Protein AF-A0A972BDS5-F1 (afdb_monomer_lite)

Sequence (61 aa):
MKRAFIEIQVPSGVWQRFTECNAHPANLKTMLDAALRSQSWVTKARALDTQTGQILDMAFK

pLDDT: mean 94.39, std 4.51, range [66.31, 97.88]

Structure (mmCIF, N/CA/C/O backbone):
data_AF-A0A972BDS5-F1
#
_entry.id   AF-A0A972BDS5-F1
#
loop_
_atom_site.group_PDB
_atom_site.id
_atom_site.type_symbol
_atom_site.label_atom_id
_atom_site.label_alt_id
_atom_site.label_comp_id
_atom_site.label_asym_id
_atom_site.label_entity_id
_atom_site.label_seq_id
_atom_site.pdbx_PDB_ins_code
_atom_site.Cartn_x
_atom_site.Cartn_y
_atom_site.Cartn_z
_atom_site.occupancy
_atom_site.B_iso_or_equiv
_atom_site.auth_seq_id
_atom_site.auth_comp_id
_atom_site.auth_asym_id
_atom_site.auth_atom_id
_atom_site.pdbx_PDB_model_num
ATOM 1 N N . MET A 1 1 ? 6.101 1.580 -19.464 1.00 66.31 1 MET A N 1
ATOM 2 C CA . MET A 1 1 ? 6.093 2.245 -18.140 1.00 66.31 1 MET A CA 1
ATOM 3 C C . MET A 1 1 ? 5.767 1.202 -17.085 1.00 66.31 1 MET A C 1
ATOM 5 O O . MET A 1 1 ? 4.833 0.442 -17.312 1.00 66.31 1 MET A O 1
ATOM 9 N N . LYS A 1 2 ? 6.527 1.132 -15.985 1.00 88.00 2 LYS A N 1
ATOM 10 C CA . LYS A 1 2 ? 6.220 0.213 -14.876 1.00 88.00 2 LYS A CA 1
ATOM 11 C C . LYS A 1 2 ? 4.952 0.672 -14.151 1.00 88.00 2 LYS A C 1
ATOM 13 O O . LYS A 1 2 ? 4.723 1.877 -14.019 1.00 88.00 2 LYS A O 1
ATOM 18 N N . ARG A 1 3 ? 4.131 -0.275 -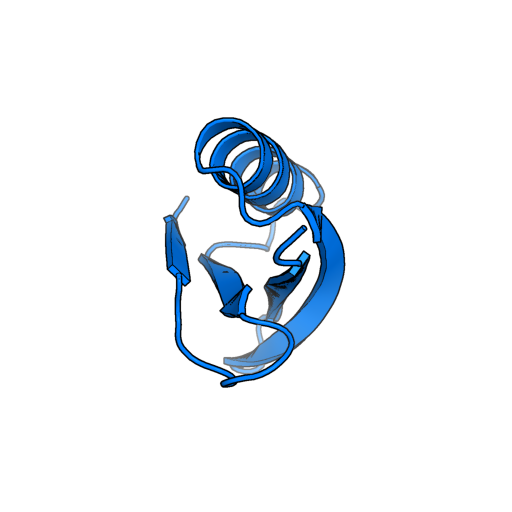13.705 1.00 96.25 3 ARG A N 1
ATOM 19 C CA . ARG A 1 3 ? 2.891 -0.012 -12.965 1.00 96.25 3 ARG A CA 1
ATOM 20 C C . ARG A 1 3 ? 2.946 -0.658 -11.592 1.00 96.25 3 ARG A C 1
ATOM 22 O O . ARG A 1 3 ? 3.640 -1.662 -11.418 1.00 96.25 3 ARG A O 1
ATOM 29 N N . ALA A 1 4 ? 2.194 -0.096 -10.656 1.00 97.50 4 ALA A N 1
ATOM 30 C CA . ALA A 1 4 ? 2.094 -0.580 -9.295 1.00 97.50 4 ALA A CA 1
ATOM 31 C C . ALA A 1 4 ? 0.635 -0.719 -8.848 1.00 97.50 4 ALA A C 1
ATOM 33 O O . ALA A 1 4 ? -0.193 0.147 -9.136 1.00 97.50 4 ALA A O 1
ATOM 34 N N . PHE A 1 5 ? 0.341 -1.783 -8.104 1.00 97.88 5 PHE A N 1
ATOM 35 C CA . PHE A 1 5 ? -0.888 -1.891 -7.329 1.00 97.88 5 PHE A CA 1
ATOM 36 C C . PHE A 1 5 ? -0.689 -1.232 -5.976 1.00 97.88 5 PHE A C 1
ATOM 38 O O . PHE A 1 5 ? 0.285 -1.513 -5.284 1.00 97.88 5 PHE A O 1
ATOM 45 N N . ILE A 1 6 ? -1.636 -0.391 -5.589 1.00 97.50 6 ILE A N 1
ATOM 46 C CA . ILE A 1 6 ? -1.724 0.128 -4.233 1.00 97.50 6 ILE A CA 1
ATOM 47 C C . ILE A 1 6 ? -2.702 -0.749 -3.476 1.00 97.50 6 ILE A C 1
ATOM 49 O O . ILE A 1 6 ? -3.842 -0.935 -3.906 1.00 97.50 6 ILE A O 1
ATOM 53 N N . GLU A 1 7 ? -2.258 -1.277 -2.348 1.00 97.75 7 GLU A N 1
ATOM 54 C CA . GLU A 1 7 ? -3.070 -2.084 -1.452 1.00 97.75 7 GLU A CA 1
ATOM 55 C C . GLU A 1 7 ? -3.143 -1.435 -0.077 1.00 97.75 7 GLU A C 1
ATOM 57 O O . GLU A 1 7 ? -2.180 -0.826 0.385 1.00 97.75 7 GLU A O 1
ATOM 62 N N . ILE A 1 8 ? -4.282 -1.597 0.586 1.00 96.94 8 ILE A N 1
ATOM 63 C CA . ILE A 1 8 ? -4.508 -1.170 1.967 1.00 96.94 8 ILE A CA 1
ATOM 64 C C . ILE A 1 8 ? -4.698 -2.395 2.850 1.00 96.94 8 ILE A C 1
ATOM 66 O O . ILE A 1 8 ? -5.275 -3.396 2.415 1.00 96.94 8 ILE A O 1
ATOM 70 N N . GLN A 1 9 ? -4.215 -2.323 4.088 1.00 96.25 9 GLN A N 1
ATOM 71 C CA . GLN A 1 9 ? -4.483 -3.365 5.070 1.00 96.25 9 GLN A CA 1
ATOM 72 C C . GLN A 1 9 ? -5.832 -3.093 5.741 1.00 96.25 9 GLN A C 1
ATOM 74 O O . GLN A 1 9 ? -6.014 -2.058 6.386 1.00 96.25 9 GLN A O 1
ATOM 79 N N . VAL A 1 10 ? -6.778 -4.019 5.588 1.00 93.00 10 VAL A N 1
ATOM 80 C CA . VAL A 1 10 ? -8.067 -3.963 6.2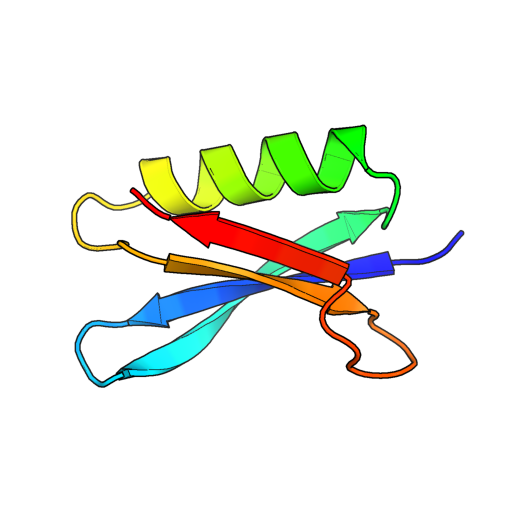90 1.00 93.00 10 VAL A CA 1
ATOM 81 C C . VAL A 1 10 ? -7.916 -4.414 7.749 1.00 93.00 10 VAL A C 1
ATOM 83 O O . VAL A 1 10 ? -6.939 -5.092 8.073 1.00 93.00 10 VAL A O 1
ATOM 86 N N . PRO A 1 11 ? -8.868 -4.092 8.650 1.00 90.25 11 PRO A N 1
ATOM 87 C CA . PRO A 1 11 ? -8.755 -4.431 10.073 1.00 90.25 11 PRO A CA 1
ATOM 88 C C . PRO A 1 11 ? -8.578 -5.928 10.362 1.00 90.25 11 PRO A C 1
ATOM 90 O O . PRO A 1 11 ? -7.973 -6.289 11.365 1.00 90.25 11 PRO A O 1
ATOM 93 N N . SER A 1 12 ? -9.045 -6.807 9.468 1.00 92.12 12 SER A N 1
ATOM 94 C CA . SER A 1 12 ? -8.819 -8.258 9.554 1.00 92.12 12 SER A CA 1
ATOM 95 C C . SER A 1 12 ? -7.380 -8.690 9.229 1.00 92.12 12 SER A C 1
ATOM 97 O O . SER A 1 12 ? -7.076 -9.879 9.255 1.00 92.12 12 SER A O 1
ATOM 99 N N . GLY A 1 13 ? -6.490 -7.752 8.894 1.00 90.75 13 GLY A N 1
ATOM 100 C CA . GLY A 1 13 ? -5.091 -7.999 8.543 1.00 90.75 13 GLY A CA 1
ATOM 101 C C . GLY A 1 13 ? -4.855 -8.346 7.071 1.00 90.75 13 GLY A C 1
ATOM 102 O O . GLY A 1 13 ? -3.700 -8.402 6.644 1.00 90.75 13 GLY A O 1
ATOM 103 N N . VAL A 1 14 ? -5.921 -8.532 6.288 1.00 95.44 14 VAL A N 1
ATOM 104 C CA . VAL A 1 14 ? -5.859 -8.846 4.854 1.00 95.44 14 VAL A CA 1
ATOM 105 C C . VAL A 1 14 ? -5.453 -7.609 4.049 1.00 95.44 14 VAL A C 1
ATOM 107 O O . VAL A 1 14 ? -5.834 -6.485 4.371 1.00 95.44 14 VAL A O 1
ATOM 110 N N . TRP A 1 15 ? -4.676 -7.814 2.987 1.00 96.06 15 TRP A N 1
ATOM 111 C CA . TRP A 1 15 ? -4.361 -6.768 2.018 1.00 96.06 15 TRP A CA 1
ATOM 112 C C . TRP A 1 15 ? -5.384 -6.777 0.891 1.00 96.06 15 TRP A C 1
ATOM 114 O O . TRP A 1 15 ? -5.654 -7.823 0.302 1.00 96.06 15 TRP A O 1
ATOM 124 N N . GLN A 1 16 ? -5.943 -5.611 0.589 1.00 95.44 16 GLN A N 1
ATOM 125 C CA . GLN A 1 16 ? -6.916 -5.444 -0.481 1.00 95.44 16 GLN A CA 1
ATOM 126 C C . GLN A 1 16 ? -6.433 -4.388 -1.470 1.00 95.44 16 GLN A C 1
ATOM 128 O O . GLN A 1 16 ? -5.965 -3.319 -1.071 1.00 95.44 16 GLN A O 1
ATOM 133 N N . ARG A 1 17 ? -6.595 -4.666 -2.768 1.00 95.62 17 ARG A N 1
ATOM 134 C CA . ARG A 1 17 ? -6.309 -3.701 -3.832 1.00 95.62 17 ARG A CA 1
ATOM 135 C C . ARG A 1 17 ? -7.215 -2.479 -3.703 1.00 95.62 17 ARG A C 1
ATOM 137 O O . ARG A 1 17 ? -8.436 -2.599 -3.683 1.00 95.62 17 ARG A O 1
ATOM 144 N N . PHE A 1 18 ? -6.585 -1.315 -3.643 1.00 94.56 18 PHE A N 1
ATOM 145 C CA . PHE A 1 18 ? -7.229 -0.011 -3.575 1.00 94.56 18 PHE A CA 1
ATOM 146 C C . PHE A 1 18 ? -7.247 0.664 -4.948 1.00 94.56 18 PHE A C 1
ATOM 148 O O . PHE A 1 18 ? -8.302 1.070 -5.423 1.00 94.56 18 PHE A O 1
ATOM 155 N N . THR A 1 19 ? -6.089 0.754 -5.607 1.00 95.69 19 THR A N 1
ATOM 156 C CA . THR A 1 19 ? -5.974 1.349 -6.947 1.00 95.69 19 THR A CA 1
ATOM 157 C C . THR A 1 19 ? -4.739 0.837 -7.692 1.00 95.69 19 THR A C 1
ATOM 159 O O . THR A 1 19 ? -3.958 0.045 -7.161 1.00 95.69 19 THR A O 1
ATOM 162 N N . GLU A 1 20 ? -4.557 1.288 -8.927 1.00 96.19 20 GLU A N 1
ATOM 163 C CA . GLU A 1 20 ? -3.376 1.056 -9.755 1.00 96.19 20 GLU A CA 1
ATOM 164 C C . GLU A 1 20 ? -2.813 2.403 -10.222 1.00 96.19 20 GLU A C 1
ATOM 166 O O . GLU A 1 20 ? -3.560 3.313 -10.586 1.00 96.19 20 GLU A O 1
ATOM 171 N N . CYS A 1 21 ? -1.491 2.544 -10.221 1.00 95.56 21 CYS A N 1
ATOM 172 C CA . CYS A 1 21 ? -0.830 3.750 -10.704 1.00 95.56 21 CYS A CA 1
ATOM 173 C C . CYS A 1 21 ? 0.494 3.440 -11.414 1.00 95.56 21 CYS A C 1
ATOM 175 O O . CYS A 1 21 ? 0.958 2.301 -11.483 1.00 95.56 21 CYS A O 1
ATOM 177 N N . ASN A 1 22 ? 1.111 4.468 -11.992 1.00 96.06 22 ASN A N 1
ATOM 178 C CA . ASN A 1 22 ? 2.463 4.360 -12.530 1.00 96.06 22 ASN A CA 1
ATOM 179 C C . ASN A 1 22 ? 3.469 4.229 -11.372 1.00 96.06 22 ASN A C 1
ATOM 181 O O . ASN A 1 22 ? 3.382 4.971 -10.397 1.00 96.06 22 ASN A O 1
ATOM 185 N N . ALA A 1 23 ? 4.449 3.335 -11.513 1.00 94.44 23 ALA A N 1
ATOM 186 C CA . ALA A 1 23 ? 5.450 3.032 -10.487 1.00 94.44 23 ALA A CA 1
ATOM 187 C C . ALA A 1 23 ? 6.520 4.128 -10.284 1.00 94.44 23 ALA A C 1
ATOM 189 O O . ALA A 1 23 ? 7.537 3.894 -9.637 1.00 94.44 23 ALA A O 1
ATOM 190 N N . HIS A 1 24 ? 6.332 5.322 -10.848 1.00 95.31 24 HIS A N 1
ATOM 191 C CA . HIS A 1 24 ? 7.184 6.470 -10.567 1.00 95.31 24 HIS A CA 1
ATOM 192 C C . HIS A 1 24 ? 7.051 6.883 -9.086 1.00 95.31 24 HIS A C 1
ATOM 194 O O . HIS A 1 24 ? 5.918 7.066 -8.629 1.00 95.31 24 HIS A O 1
ATOM 200 N N . PRO A 1 25 ? 8.154 7.114 -8.346 1.00 94.44 25 PRO A N 1
ATOM 201 C CA . PRO A 1 25 ? 8.122 7.360 -6.897 1.00 94.44 25 PRO A CA 1
ATOM 202 C C . PRO A 1 25 ? 7.147 8.460 -6.453 1.00 94.44 25 PRO A C 1
ATOM 204 O O . PRO A 1 25 ? 6.420 8.295 -5.478 1.00 94.44 25 PRO A O 1
ATOM 207 N N . ALA A 1 26 ? 7.060 9.558 -7.212 1.00 95.69 26 ALA A N 1
ATOM 208 C CA . ALA A 1 26 ? 6.114 10.639 -6.923 1.00 95.69 26 ALA A CA 1
ATOM 209 C C . ALA A 1 26 ? 4.644 10.172 -6.952 1.00 95.69 26 ALA A C 1
ATOM 211 O O . ALA A 1 26 ? 3.872 10.516 -6.062 1.00 95.69 26 ALA A O 1
ATOM 212 N N . ASN A 1 27 ? 4.271 9.341 -7.932 1.00 95.69 27 ASN A N 1
ATOM 213 C CA . ASN A 1 27 ? 2.911 8.812 -8.052 1.00 95.69 27 ASN A CA 1
ATOM 214 C C . ASN A 1 27 ? 2.609 7.800 -6.944 1.00 95.69 27 ASN A C 1
ATOM 216 O O . ASN A 1 27 ? 1.507 7.814 -6.398 1.00 95.69 27 ASN A O 1
ATOM 220 N N . LEU A 1 28 ? 3.583 6.949 -6.597 1.00 96.62 28 LEU A N 1
ATOM 221 C CA . LEU A 1 28 ? 3.450 5.999 -5.491 1.00 96.62 28 LEU A CA 1
ATOM 222 C C . LEU A 1 28 ? 3.157 6.735 -4.187 1.00 96.62 28 LEU A C 1
ATOM 224 O O . LEU A 1 28 ? 2.150 6.444 -3.546 1.00 96.62 28 LEU A O 1
ATOM 228 N N . LYS A 1 29 ? 3.967 7.747 -3.854 1.00 96.50 29 LYS A N 1
ATOM 229 C CA . LYS A 1 29 ? 3.774 8.546 -2.645 1.00 96.50 29 LYS A CA 1
ATOM 230 C C . LYS A 1 29 ? 2.392 9.201 -2.617 1.00 96.50 29 LYS A C 1
ATOM 232 O O . LYS A 1 29 ? 1.671 9.067 -1.632 1.00 96.50 29 LYS A O 1
ATOM 237 N N . THR A 1 30 ? 1.991 9.864 -3.705 1.00 96.38 30 THR A N 1
ATOM 238 C CA . THR A 1 30 ? 0.670 10.504 -3.793 1.00 96.38 30 THR A CA 1
ATOM 239 C C . THR A 1 30 ? -0.465 9.506 -3.570 1.00 96.38 30 THR A C 1
ATOM 241 O O . THR A 1 30 ? -1.409 9.812 -2.841 1.00 96.38 30 THR A O 1
ATOM 244 N N . MET A 1 31 ? -0.379 8.313 -4.164 1.00 97.00 31 MET A N 1
ATOM 245 C CA . MET A 1 31 ? -1.437 7.307 -4.056 1.00 97.00 31 MET A CA 1
ATOM 246 C C . MET A 1 31 ? -1.446 6.597 -2.701 1.00 97.00 31 MET A C 1
ATOM 248 O O . MET A 1 31 ? -2.523 6.315 -2.183 1.00 97.00 31 MET A O 1
ATOM 252 N N . LEU A 1 32 ? -0.282 6.360 -2.096 1.00 97.06 32 LEU A N 1
ATOM 253 C CA . LEU A 1 32 ? -0.164 5.832 -0.736 1.00 97.06 32 LEU A CA 1
ATOM 254 C C . LEU A 1 32 ? -0.753 6.810 0.289 1.00 97.06 32 LEU A C 1
ATOM 256 O O . LEU A 1 32 ? -1.606 6.423 1.087 1.00 97.06 32 LEU A O 1
ATOM 260 N N . ASP A 1 33 ? -0.391 8.092 0.207 1.00 96.06 33 ASP A N 1
ATOM 261 C CA . ASP A 1 33 ? -0.947 9.138 1.073 1.00 96.06 33 ASP A CA 1
ATOM 262 C C . ASP A 1 33 ? -2.465 9.295 0.867 1.00 96.06 33 ASP A C 1
ATOM 264 O O . ASP A 1 33 ? -3.207 9.599 1.804 1.00 96.06 33 ASP A O 1
ATOM 268 N N . ALA A 1 34 ? -2.954 9.136 -0.368 1.00 95.50 34 ALA A N 1
ATOM 269 C CA . ALA A 1 34 ? -4.385 9.147 -0.662 1.00 95.50 34 ALA A CA 1
ATOM 270 C C . ALA A 1 34 ? -5.092 7.922 -0.063 1.00 95.50 34 ALA A C 1
ATOM 272 O O . ALA A 1 34 ? -6.148 8.074 0.547 1.00 95.50 34 ALA A O 1
ATOM 273 N N . ALA A 1 35 ? -4.494 6.734 -0.165 1.00 95.31 35 ALA A N 1
ATOM 274 C CA . ALA A 1 35 ? -5.033 5.502 0.400 1.00 95.31 35 ALA A CA 1
ATOM 275 C C . ALA A 1 35 ? -5.167 5.590 1.931 1.00 95.31 35 ALA A C 1
ATOM 277 O O . ALA A 1 35 ? -6.240 5.304 2.462 1.00 95.31 35 ALA A O 1
ATOM 278 N N . LEU A 1 36 ? -4.138 6.089 2.627 1.00 95.25 36 LEU A N 1
ATOM 279 C CA . LEU A 1 36 ? -4.160 6.299 4.083 1.00 95.25 36 LEU A CA 1
ATOM 280 C C . LEU A 1 36 ? -5.191 7.349 4.538 1.00 95.25 36 LEU A C 1
ATOM 282 O O . LEU A 1 36 ? -5.698 7.287 5.658 1.00 95.25 36 LEU A O 1
ATOM 286 N N . ARG A 1 37 ? -5.500 8.336 3.686 1.00 94.06 37 ARG A N 1
ATOM 287 C CA . ARG A 1 37 ? -6.498 9.382 3.976 1.00 94.06 37 ARG A CA 1
ATOM 288 C C . ARG A 1 37 ? -7.912 9.012 3.545 1.00 94.06 37 ARG A C 1
ATOM 290 O O . ARG A 1 37 ? -8.857 9.613 4.045 1.00 94.06 37 ARG A O 1
ATOM 297 N N . SER A 1 38 ? -8.062 8.045 2.640 1.00 90.00 38 SER A N 1
ATOM 298 C CA . SER A 1 38 ? -9.359 7.654 2.078 1.00 90.00 38 SER A CA 1
ATOM 299 C C . SER A 1 38 ? -10.327 7.133 3.137 1.00 90.00 38 SER A C 1
ATOM 301 O O . SER A 1 38 ? -11.536 7.318 3.019 1.00 90.00 38 SER A O 1
ATOM 303 N N . GLN A 1 39 ? -9.792 6.480 4.168 1.00 86.50 39 GLN A N 1
ATOM 304 C CA . GLN A 1 39 ? -10.550 5.801 5.203 1.00 86.50 39 GLN A CA 1
ATOM 305 C C . GLN A 1 39 ? -9.818 5.938 6.537 1.00 86.50 39 GLN A C 1
ATOM 307 O O . GLN A 1 39 ? -8.621 5.671 6.634 1.00 86.50 39 GLN A O 1
ATOM 312 N N . SER A 1 40 ? -10.533 6.338 7.589 1.00 89.19 40 SER A N 1
ATOM 313 C CA . SER A 1 40 ? -9.931 6.611 8.902 1.00 89.19 40 SER A CA 1
ATOM 314 C C . SER A 1 40 ? -9.275 5.383 9.539 1.00 89.19 40 SER A C 1
ATOM 316 O O . SER A 1 40 ? -8.292 5.546 10.264 1.00 89.19 40 SER A O 1
ATOM 318 N N . TRP A 1 41 ? -9.801 4.192 9.236 1.00 90.06 41 TRP A N 1
ATOM 319 C CA . TRP A 1 41 ? -9.353 2.893 9.738 1.00 90.06 41 TRP A CA 1
ATOM 320 C C . TRP A 1 41 ? -8.128 2.327 9.010 1.00 90.06 41 TRP A C 1
ATOM 322 O O . TRP A 1 41 ? -7.529 1.370 9.499 1.00 90.06 41 TRP A O 1
ATOM 332 N N . VAL A 1 42 ? -7.739 2.885 7.859 1.00 93.94 42 VAL A N 1
ATOM 333 C CA . VAL A 1 42 ? -6.541 2.433 7.146 1.00 93.94 42 VAL A CA 1
ATOM 334 C C . VAL A 1 42 ? -5.311 2.959 7.877 1.00 93.94 42 VAL A C 1
ATOM 336 O O . VAL A 1 42 ? -5.097 4.165 7.985 1.00 93.94 42 VAL A O 1
ATOM 339 N N . THR A 1 43 ? -4.485 2.037 8.363 1.00 94.00 43 THR A N 1
ATOM 340 C CA . THR A 1 43 ? -3.227 2.354 9.059 1.00 94.00 43 THR A CA 1
ATOM 341 C C . THR A 1 43 ? -1.995 2.044 8.221 1.00 94.00 43 THR A C 1
ATOM 343 O O . THR A 1 43 ? -0.929 2.594 8.482 1.00 94.00 43 THR A O 1
ATOM 346 N N . LYS A 1 44 ? -2.129 1.175 7.210 1.00 96.44 44 LYS A N 1
ATOM 347 C CA . LYS A 1 44 ? -1.034 0.752 6.334 1.00 96.44 44 LYS A CA 1
ATOM 348 C C . LYS A 1 44 ? -1.489 0.681 4.887 1.00 96.44 44 LYS A C 1
ATOM 350 O O . LYS A 1 44 ? -2.552 0.130 4.590 1.00 96.44 44 LYS A O 1
ATOM 355 N N . ALA A 1 45 ? -0.639 1.175 3.999 1.00 97.38 45 ALA A N 1
ATOM 356 C CA . ALA A 1 45 ? -0.773 1.030 2.560 1.00 97.38 45 ALA A CA 1
ATOM 357 C C . ALA A 1 45 ? 0.567 0.580 1.964 1.00 97.38 45 ALA A C 1
ATOM 359 O O . ALA A 1 45 ? 1.626 0.968 2.456 1.00 97.38 45 ALA A O 1
ATOM 360 N N . ARG A 1 46 ? 0.541 -0.235 0.909 1.00 97.75 46 ARG A N 1
ATOM 361 C CA . ARG A 1 46 ? 1.746 -0.691 0.203 1.00 97.75 46 ARG A CA 1
ATOM 362 C C . ARG A 1 46 ? 1.584 -0.576 -1.302 1.00 97.75 46 ARG A C 1
ATOM 364 O O . ARG A 1 46 ? 0.487 -0.757 -1.823 1.00 97.75 46 ARG A O 1
ATOM 371 N N . ALA A 1 47 ? 2.687 -0.308 -1.982 1.00 97.81 47 ALA A N 1
ATOM 372 C CA . ALA A 1 47 ? 2.789 -0.355 -3.427 1.00 97.81 47 ALA A CA 1
ATOM 373 C C . ALA A 1 47 ? 3.495 -1.649 -3.843 1.00 97.81 47 ALA A C 1
ATOM 375 O O . ALA A 1 47 ? 4.581 -1.950 -3.348 1.00 97.81 47 ALA A O 1
ATOM 376 N N . LEU A 1 48 ? 2.894 -2.400 -4.760 1.00 97.88 48 LEU A N 1
ATOM 377 C CA . LEU A 1 48 ? 3.446 -3.627 -5.328 1.00 97.88 48 LEU A CA 1
ATOM 378 C C . LEU A 1 48 ? 3.694 -3.445 -6.818 1.00 97.88 48 LEU A C 1
ATOM 380 O O . LEU A 1 48 ? 2.802 -2.983 -7.524 1.00 97.88 48 LEU A O 1
ATOM 384 N N . ASP A 1 49 ? 4.856 -3.852 -7.314 1.00 96.50 49 ASP A N 1
ATOM 385 C CA . ASP A 1 49 ? 5.105 -3.920 -8.751 1.00 96.50 49 ASP A CA 1
ATOM 386 C C . ASP A 1 49 ? 4.127 -4.911 -9.398 1.00 96.50 49 ASP A C 1
ATOM 388 O O . ASP A 1 49 ? 3.978 -6.052 -8.958 1.00 96.50 49 ASP A O 1
ATOM 392 N N . THR A 1 50 ? 3.440 -4.464 -10.446 1.00 95.06 50 THR A N 1
ATOM 393 C CA . THR A 1 50 ? 2.411 -5.265 -11.134 1.00 95.06 50 THR A CA 1
ATOM 394 C C . THR A 1 50 ? 2.957 -6.515 -11.826 1.00 95.06 50 THR A C 1
ATOM 396 O O . THR A 1 50 ? 2.188 -7.442 -12.066 1.00 95.06 50 THR A O 1
ATOM 399 N N . GLN A 1 51 ? 4.250 -6.551 -12.162 1.00 93.06 51 GLN A N 1
ATOM 400 C CA . GLN A 1 51 ? 4.887 -7.661 -12.874 1.00 93.06 51 GLN A CA 1
ATOM 401 C C . GLN A 1 51 ? 5.597 -8.614 -11.916 1.00 93.06 51 GLN A C 1
ATOM 403 O O . GLN A 1 51 ? 5.473 -9.828 -12.055 1.00 93.06 51 GLN A O 1
ATOM 408 N N . THR A 1 52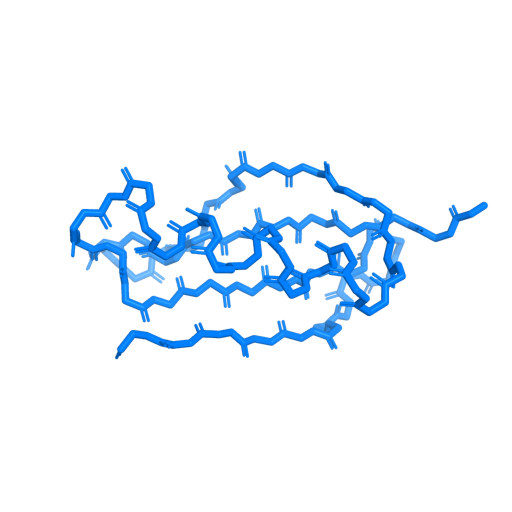 ? 6.356 -8.076 -10.959 1.00 94.44 52 THR A N 1
ATOM 409 C CA . THR A 1 52 ? 7.191 -8.897 -10.068 1.00 94.44 52 THR A CA 1
ATOM 410 C C . THR A 1 52 ? 6.532 -9.196 -8.726 1.00 94.44 52 THR A C 1
ATOM 412 O O . THR A 1 52 ? 7.013 -10.059 -7.996 1.00 94.44 52 THR A O 1
ATOM 415 N N . GLY A 1 53 ? 5.465 -8.475 -8.364 1.00 92.94 53 GLY A N 1
ATOM 416 C CA . GLY A 1 53 ? 4.852 -8.547 -7.037 1.00 92.94 53 GLY A CA 1
ATOM 417 C C . GLY A 1 53 ? 5.753 -8.018 -5.916 1.00 92.94 53 GLY A C 1
ATOM 418 O O . GLY A 1 53 ? 5.413 -8.156 -4.742 1.00 92.94 53 GLY A O 1
ATOM 419 N N . GLN A 1 54 ? 6.903 -7.424 -6.252 1.00 95.62 54 GLN A N 1
ATOM 420 C CA . GLN A 1 54 ? 7.819 -6.861 -5.267 1.00 95.62 54 GLN A CA 1
ATOM 421 C C . GLN A 1 54 ? 7.208 -5.628 -4.616 1.00 95.62 54 GLN A C 1
ATOM 423 O O . GLN A 1 54 ? 6.559 -4.817 -5.275 1.00 95.62 54 GLN A O 1
ATOM 428 N N . ILE A 1 55 ? 7.461 -5.464 -3.320 1.00 96.31 55 ILE A N 1
ATOM 429 C CA . ILE A 1 55 ? 7.098 -4.240 -2.613 1.00 96.31 55 ILE A CA 1
ATOM 430 C C . ILE A 1 55 ? 8.003 -3.122 -3.120 1.00 96.31 55 ILE A C 1
ATOM 432 O O . ILE A 1 55 ? 9.223 -3.197 -2.995 1.00 96.31 55 ILE A O 1
ATOM 436 N N . LEU A 1 56 ? 7.385 -2.102 -3.705 1.00 96.06 56 LEU A N 1
ATOM 437 C CA . LEU A 1 56 ? 8.065 -0.912 -4.198 1.00 96.06 56 LEU A CA 1
ATOM 438 C C . LEU A 1 56 ? 8.179 0.152 -3.111 1.00 96.06 56 LEU A C 1
ATOM 440 O O . LEU A 1 56 ? 9.201 0.821 -3.023 1.00 96.06 56 LEU A O 1
ATOM 444 N N . ASP A 1 57 ? 7.126 0.312 -2.309 1.00 96.81 57 ASP A N 1
ATOM 445 C CA . ASP A 1 57 ? 7.072 1.293 -1.227 1.00 96.81 57 ASP A CA 1
ATOM 446 C C . ASP A 1 57 ? 5.964 0.934 -0.221 1.00 96.81 57 ASP A C 1
ATOM 448 O O . ASP A 1 57 ? 5.063 0.137 -0.519 1.00 96.81 57 ASP A O 1
ATOM 452 N N . MET A 1 58 ? 6.015 1.516 0.974 1.00 96.50 58 MET A N 1
ATOM 453 C CA . MET A 1 58 ? 5.028 1.318 2.030 1.00 96.50 58 MET A CA 1
ATOM 454 C C . MET A 1 58 ? 4.845 2.590 2.850 1.00 96.50 58 MET A C 1
ATOM 456 O O . MET A 1 58 ? 5.808 3.259 3.210 1.00 96.50 58 MET A O 1
ATOM 460 N N . ALA A 1 59 ? 3.597 2.890 3.188 1.00 95.94 59 ALA A N 1
ATOM 461 C CA . ALA A 1 59 ? 3.241 4.034 4.005 1.00 95.94 59 ALA A CA 1
ATOM 462 C C . ALA A 1 59 ? 2.401 3.605 5.207 1.00 95.94 59 ALA A C 1
ATOM 464 O O . ALA A 1 59 ? 1.613 2.654 5.147 1.00 95.94 59 ALA A O 1
ATOM 465 N N . PHE A 1 60 ? 2.569 4.350 6.293 1.00 94.38 60 PHE A N 1
ATOM 466 C CA . PHE A 1 60 ? 1.927 4.119 7.579 1.00 94.38 60 PHE A CA 1
ATOM 467 C C . PHE A 1 60 ? 1.319 5.432 8.069 1.00 94.38 60 PHE A C 1
ATOM 469 O O . PHE A 1 60 ? 1.838 6.506 7.755 1.00 94.38 60 PHE A O 1
ATOM 476 N N . LYS A 1 61 ? 0.212 5.331 8.802 1.00 86.69 61 LYS A N 1
ATOM 477 C CA . LYS A 1 61 ? -0.435 6.463 9.466 1.00 86.69 61 LYS A CA 1
ATOM 478 C C . LYS A 1 61 ? 0.069 6.635 10.893 1.00 86.69 61 LYS A C 1
ATOM 480 O O . LYS A 1 61 ? 0.348 5.597 11.533 1.00 86.69 61 LYS A O 1
#

Radius of gyration: 10.51 Å; chains: 1; bounding box: 19×20×28 Å

Secondary structure (DSSP, 8-state):
--EEEEEEE-TTS-EEEEEEEE--HHHHHHHHHHHHHH-TT--EEEEEETTT--EEEEEE-

Foldseek 3Di:
DWKKFKWFQDPVRDTDTDDMDHLDPVTQVVVQVCVCVVDVRTFKMFIATPPPRDTSDIDGD

=== Feature glossary ===
Legend for the data blocks above and below:

— What the protein is —

The amino-acid sequence is the protein's primary structure: the linear order of residues from the N-terminus to the C-terminus, written in one-letter code. Everything else here — the 3D coordinates, the secondary structure, the domain annotations — is ultimately a consequence of this string.

Database cross-references. InterPro integrates a dozen domain/family signature databases into unified entries with residue-range hits. GO terms attach function/process/location labels with evidence codes. CATH codes position the fold in a four-level structural taxonomy. Organism is the NCBI-taxonomy species name.

— Where its atoms are —

The mmCIF block holds the 3D Cartesian coordinates of each backbone atom (N, Cα, C, O) in ångströms. mmCIF is the PDB's canonical archive format — a tagged-loop text representation of the atomic model.

The six renders are orthographic views along the three Cartesian axes in both directions. Representation (cartoon, sticks, or surface) and color scheme (sequence-rainbow or by-chain) vary across proteins so the training set covers all t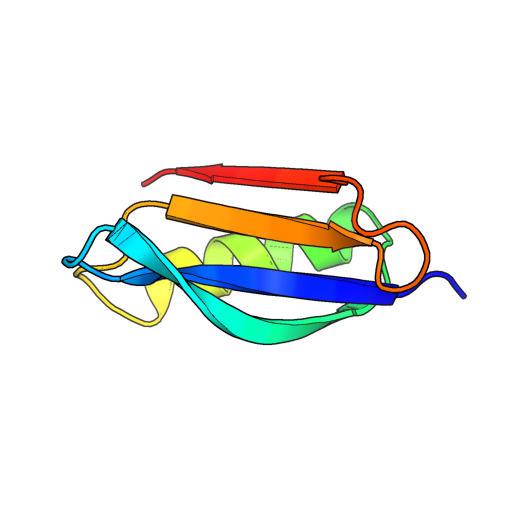he common visualization conventions.

— Local backbone conformation —

Secondary structure is the local, repeating backbone conformation. DSSP classifies it into eight states by reading the hydrogen-bond network: three helix types (H, G, I), two β types (E, B), two non-regular types (T, S), and unstructured coil (-).

SS3 is a coarse helix/strand/coil call (letters a/b/c) made by the P-SEA algorithm from inter-Cα distances and dihedrals. It is less detailed than DSSP but needs only Cα positions.

Backbone dihedral angles. Every residue except chain termini has a φ (preceding-C → N → Cα → C) and a ψ (N → Cα → C → next-N). They are reported in degrees following the IUPAC sign convention. Secondary structure is essentially a statement about which (φ, ψ) basin each residue occupies.

— Global shape and packing —

The geometric summary reports three shape descriptors. Rg (radius of gyration) measures how spread out the Cα atoms are about their centre of mass; compact globular proteins ha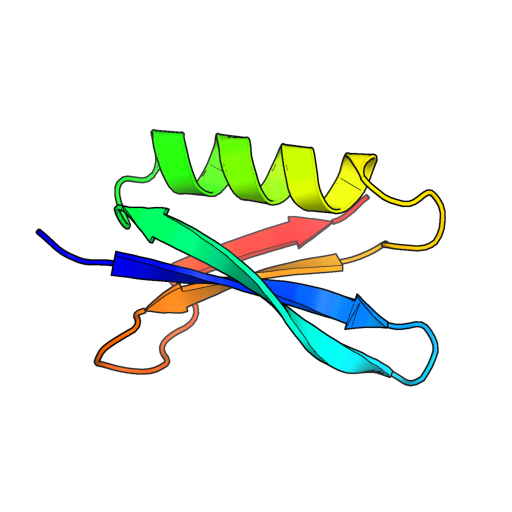ve small Rg, elongated or unfolded ones large. Cα contacts (<8 Å, |i−j|>4) count long-range residue pairs in spatial proximity — high for tightly packed folds, near zero for rods or random coil. The bounding-box extents give the protein's footprint along x, y, z in Å.

Solvent accessibility: the surface area of each residue that a 1.4 Å water probe can touch, in Å². When only backbone atoms are present the absolute values are lower than full-atom SASA (side chains contribute most of the area) and are flagged as backbone-only.

Plot images: a contact map (which residues are close in 3D, as an N×N binary image), a Ramachandran scatter (backbone torsion angles, revealing secondary-structure composition at a glance), and — for AlphaFold structures — a PAE heatmap (pairwise prediction confidence).

— Structural neighborhood —

Foldseek's 3Di representation compresses backbone geometry into a per-residue letter drawn from a learned twenty-state alphabet. It captures the tertiary interaction pattern around each residue — which residues are packed against it in space, regardless of where they are in sequence.

Structural nearest neighbors (via Foldseek easy-search vs the PDB). Reported per hit: target PDB id, E-value, and alignment TM-score. A TM-score above ~0.5 is the conventional threshold for 'same fold'.

— Confidence and disorder —

pLDDT (predicted Local Distance Difference Test) is AlphaFold's per-residue confidence score, ranging from 0 to 100. Values above 90 indicate high confidence (typically well-packed cores); 70–90 is confident; 50–70 low confidence; below 50 usually means the region is disordered or the prediction is unreliable there. AlphaFold stores pLDDT in the mmCIF B-factor column.

F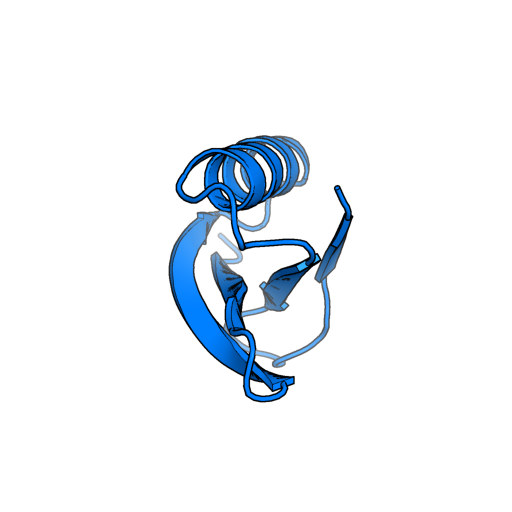or experimental (PDB) structures, the B-factor (temperature factor) quantifies the positional spread of each atom in the crystal — a combination of thermal vibration and static disorder — in units of Å². High B-factors mark flexible loops or poorly resolved regions; low B-factors mark the rigid, well-ordered core.

Predicted Aligned Error (PAE) is an AlphaFold confidence matrix: entry (i, j) is the expected error in the position of residue j, in ångströms, when the prediction is superimposed on the true structure at residue i. Low PAE within a block of residues means that block is internally rigid and well-predicted; high PAE between two blocks means their relative placement is uncertain even if each block individually is confident.